Protein AF-A0A9P8DJX4-F1 (afdb_monomer_lite)

Secondary structure (DSSP, 8-state):
-HHHHHHHHHHHHSS-HHHHHIIIIITTTT-TT-BSSGGG-SSS--PPPEEE-TTS-EEEPPP-TTSSTTSTTHHHH--B--GGG-THHHHHHHHHTT---S-TTHHHHTS--EES-SSSSS-EEE-SS-EEEEESBS-TTTTSTT---TTS-BTTTSPPEEEEE-EEEETTTEEEE-

Radius of gyration: 17.82 Å; chains: 1; bounding box: 50×33×47 Å

Structure (mmCIF, N/CA/C/O backbone):
data_AF-A0A9P8DJX4-F1
#
_entry.id   AF-A0A9P8DJX4-F1
#
loop_
_atom_site.group_PDB
_atom_site.id
_atom_site.type_symbol
_atom_site.label_atom_id
_atom_site.label_alt_id
_atom_site.label_comp_id
_atom_site.label_asym_id
_atom_site.label_entity_id
_atom_site.label_seq_id
_atom_site.pdbx_PDB_ins_code
_atom_site.Cartn_x
_atom_site.Cartn_y
_atom_site.Cartn_z
_atom_site.occupancy
_atom_site.B_iso_or_equiv
_atom_site.auth_seq_id
_atom_site.auth_comp_id
_atom_site.auth_asym_id
_atom_site.auth_atom_id
_atom_site.pdbx_PDB_model_num
ATOM 1 N N . MET A 1 1 ? -5.341 13.191 -4.139 1.00 65.50 1 MET A N 1
ATOM 2 C CA . MET A 1 1 ? -6.454 12.245 -4.398 1.00 65.50 1 MET A CA 1
ATOM 3 C C . MET A 1 1 ? -6.783 11.385 -3.179 1.00 65.50 1 MET A C 1
ATOM 5 O O . MET A 1 1 ? -7.942 11.375 -2.796 1.00 65.50 1 MET A O 1
ATOM 9 N N . HIS A 1 2 ? -5.810 10.739 -2.526 1.00 81.94 2 HIS A N 1
ATOM 10 C CA . HIS A 1 2 ? -6.046 9.870 -1.356 1.00 81.94 2 HIS A CA 1
ATOM 11 C C . HIS A 1 2 ? -6.783 10.554 -0.188 1.00 81.94 2 HIS A C 1
ATOM 13 O O . HIS A 1 2 ? -7.772 10.011 0.293 1.00 81.94 2 HIS A O 1
ATOM 19 N N . ALA A 1 3 ? -6.416 11.799 0.148 1.00 85.88 3 ALA A N 1
ATOM 20 C CA . ALA A 1 3 ? -7.121 12.614 1.148 1.00 85.88 3 ALA A CA 1
ATOM 21 C C . ALA A 1 3 ? -8.639 12.710 0.904 1.00 85.88 3 ALA A C 1
ATOM 23 O O . ALA A 1 3 ? -9.434 12.572 1.828 1.00 85.88 3 ALA A O 1
ATOM 24 N N . VAL A 1 4 ? -9.049 12.873 -0.359 1.00 90.25 4 VAL A N 1
ATOM 25 C CA . VAL A 1 4 ? -10.469 12.951 -0.735 1.00 90.25 4 VAL A CA 1
ATOM 26 C C . VAL A 1 4 ? -11.161 11.603 -0.535 1.00 90.25 4 VAL A C 1
ATOM 28 O O . VAL A 1 4 ? -12.291 11.572 -0.059 1.00 90.25 4 VAL A O 1
ATOM 31 N N . ALA A 1 5 ? -10.493 10.491 -0.856 1.00 90.81 5 ALA A N 1
ATOM 32 C CA . ALA A 1 5 ? -11.037 9.156 -0.611 1.00 90.81 5 ALA A CA 1
ATOM 33 C C . ALA A 1 5 ? -11.264 8.910 0.890 1.00 90.81 5 ALA A C 1
ATOM 35 O O . ALA A 1 5 ? -12.327 8.415 1.262 1.00 90.81 5 ALA A O 1
ATOM 36 N N . GLY A 1 6 ? -10.324 9.338 1.742 1.00 91.88 6 GLY A N 1
ATOM 37 C CA . GLY A 1 6 ? -10.496 9.341 3.197 1.00 91.88 6 GLY A CA 1
ATOM 38 C C . GLY A 1 6 ? -11.746 10.114 3.624 1.00 91.88 6 GLY A C 1
ATOM 39 O O . GLY A 1 6 ? -12.622 9.552 4.275 1.00 91.88 6 GLY A O 1
ATOM 40 N N . SER A 1 7 ? -11.906 11.358 3.163 1.00 93.00 7 SER A N 1
ATOM 41 C CA . SER A 1 7 ? -13.087 12.173 3.490 1.00 93.00 7 SER A CA 1
ATOM 42 C C . SER A 1 7 ? -14.411 11.572 2.996 1.00 93.00 7 SER A C 1
ATOM 44 O O . SER A 1 7 ? -15.442 11.714 3.653 1.00 93.00 7 SER A O 1
ATOM 46 N N . VAL A 1 8 ? -14.416 10.897 1.840 1.00 95.31 8 VAL A N 1
ATOM 47 C CA . VAL A 1 8 ? -15.609 10.195 1.334 1.00 95.31 8 VAL A CA 1
ATOM 48 C C . VAL A 1 8 ? -15.971 9.016 2.238 1.00 95.31 8 VAL A C 1
ATOM 50 O O . VAL A 1 8 ? -17.146 8.859 2.571 1.00 95.31 8 VAL A O 1
ATOM 53 N N . ILE A 1 9 ? -14.982 8.226 2.674 1.00 95.31 9 ILE A N 1
ATOM 54 C CA . ILE A 1 9 ? -15.191 7.126 3.628 1.00 95.31 9 ILE A CA 1
ATOM 55 C C . ILE A 1 9 ? -15.801 7.663 4.919 1.00 95.31 9 ILE A C 1
ATOM 57 O O . ILE A 1 9 ? -16.787 7.107 5.397 1.00 95.31 9 ILE A O 1
ATOM 61 N N . GLU A 1 10 ? -15.271 8.758 5.457 1.00 95.69 10 GLU A N 1
ATOM 62 C CA . GLU A 1 10 ? -15.777 9.353 6.697 1.00 95.69 10 GLU A CA 1
ATOM 63 C C . GLU A 1 10 ? -17.221 9.813 6.560 1.00 95.69 10 GLU A C 1
ATOM 65 O O . GLU A 1 10 ? -18.077 9.467 7.373 1.00 95.69 10 GLU A O 1
ATOM 70 N N . LYS A 1 11 ? -17.521 10.530 5.474 1.00 97.12 11 LYS A N 1
ATOM 71 C CA . LYS A 1 11 ? -18.869 11.030 5.210 1.00 97.12 11 LYS A CA 1
ATOM 72 C C . LYS A 1 11 ? -19.886 9.903 5.032 1.00 97.12 11 LYS A C 1
ATOM 74 O O . LYS A 1 11 ? -21.037 10.063 5.428 1.00 97.12 11 LYS A O 1
ATOM 79 N N . GLN A 1 12 ? -19.490 8.796 4.406 1.00 97.56 12 GLN A N 1
ATOM 80 C CA . GLN A 1 12 ? -20.407 7.701 4.097 1.00 97.56 12 GLN A CA 1
ATOM 81 C C . GLN A 1 12 ? -20.544 6.683 5.233 1.00 97.56 12 GLN A C 1
ATOM 83 O O . GLN A 1 12 ? -21.618 6.110 5.402 1.00 97.56 12 GLN A O 1
ATOM 88 N N . SER A 1 13 ? -19.479 6.450 5.997 1.00 96.75 13 SER A N 1
ATOM 89 C CA . SER A 1 13 ? -19.486 5.510 7.121 1.00 96.75 13 SER A CA 1
ATOM 90 C C . SER A 1 13 ? -19.939 6.149 8.435 1.00 96.75 13 SER A C 1
ATOM 92 O O . SER A 1 13 ? -20.436 5.441 9.305 1.00 96.75 13 SER A O 1
ATOM 94 N N . GLY A 1 14 ? -19.789 7.470 8.581 1.00 97.44 14 GLY A N 1
ATOM 95 C CA . GLY A 1 14 ? -20.053 8.186 9.830 1.00 97.44 14 GLY A CA 1
ATOM 96 C C . GLY A 1 14 ? -18.945 8.039 10.878 1.00 97.44 14 GLY A C 1
ATOM 97 O O . GLY A 1 14 ? -19.130 8.489 12.006 1.00 97.44 14 GLY A O 1
ATOM 98 N N . GLN A 1 15 ? -17.806 7.434 10.527 1.00 97.19 15 GLN A N 1
ATOM 99 C CA . GLN A 1 15 ? -16.665 7.240 11.424 1.00 97.19 15 GLN A CA 1
ATOM 100 C C . GLN A 1 15 ? -15.340 7.623 10.751 1.00 97.19 15 GLN A C 1
ATOM 102 O O . GLN A 1 15 ? -15.281 7.656 9.521 1.00 97.19 15 GLN A O 1
ATOM 107 N N . PRO A 1 16 ? -14.270 7.903 11.519 1.00 96.06 16 PRO A N 1
ATOM 108 C CA . PRO A 1 16 ? -12.974 8.265 10.953 1.00 96.06 16 PRO A CA 1
ATOM 109 C C . PRO A 1 16 ? -12.433 7.197 9.995 1.00 96.06 16 PRO A C 1
ATOM 111 O O . PRO A 1 16 ? -12.597 5.996 10.235 1.00 96.06 16 PRO A O 1
ATOM 114 N N . TRP A 1 17 ? -11.743 7.619 8.930 1.00 95.44 17 TRP A N 1
ATOM 115 C CA . TRP A 1 17 ? -11.279 6.698 7.881 1.00 95.44 17 TRP A CA 1
ATOM 116 C C . TRP A 1 17 ? -10.371 5.591 8.437 1.00 95.44 17 TRP A C 1
ATOM 118 O O . TRP A 1 17 ? -10.414 4.459 7.957 1.00 95.44 17 TRP A O 1
ATOM 128 N N . TYR A 1 18 ? -9.569 5.905 9.459 1.00 95.31 18 TYR A N 1
ATOM 129 C CA . TYR A 1 18 ? -8.629 4.973 10.076 1.00 95.31 18 TYR A CA 1
ATOM 130 C C . TYR A 1 18 ? -9.328 3.911 10.935 1.00 95.31 18 TYR A C 1
ATOM 132 O O . TYR A 1 18 ? -8.909 2.755 10.923 1.00 95.31 18 TYR A O 1
ATOM 140 N N . GLU A 1 19 ? -10.428 4.254 11.616 1.00 96.69 19 GLU A N 1
ATOM 141 C CA . GLU A 1 19 ? -11.251 3.265 12.328 1.00 96.69 19 GLU A CA 1
ATOM 142 C C . GLU A 1 19 ? -11.983 2.368 11.327 1.00 96.69 19 GLU A C 1
ATOM 144 O O . GLU A 1 19 ? -11.976 1.145 11.457 1.00 96.69 19 GLU A O 1
ATOM 149 N N . PHE A 1 20 ? -12.514 2.949 10.245 1.00 96.56 20 PHE A N 1
ATOM 150 C CA . PHE A 1 20 ? -13.092 2.166 9.154 1.00 96.56 20 PHE A CA 1
ATOM 151 C C . PHE A 1 20 ? -12.076 1.203 8.527 1.00 96.56 20 PHE A C 1
ATOM 153 O O . PHE A 1 20 ? -12.390 0.031 8.321 1.00 96.56 20 PHE A O 1
ATOM 160 N N . LEU A 1 21 ? -10.851 1.658 8.248 1.00 95.44 21 LEU A N 1
ATOM 161 C CA . LEU A 1 21 ? -9.784 0.798 7.739 1.00 95.44 21 LEU A CA 1
ATOM 162 C C . LEU A 1 21 ? -9.483 -0.344 8.718 1.00 95.44 21 LEU A C 1
ATOM 164 O O . LEU A 1 21 ? -9.406 -1.505 8.304 1.00 95.44 21 LEU A O 1
ATOM 168 N N . LYS A 1 22 ? -9.355 -0.029 10.010 1.00 96.12 22 LYS A N 1
ATOM 169 C CA . LYS A 1 22 ? -9.085 -1.015 11.054 1.00 96.12 22 LYS A CA 1
ATOM 170 C C . LYS A 1 22 ? -10.165 -2.094 11.108 1.00 96.12 22 LYS A C 1
ATOM 172 O O . LYS A 1 22 ? -9.860 -3.272 10.946 1.00 96.12 22 LYS A O 1
ATOM 177 N N . GLU A 1 23 ? -11.422 -1.701 11.266 1.00 97.06 23 GLU A N 1
ATOM 178 C CA . GLU A 1 23 ? -12.549 -2.622 11.442 1.00 97.06 23 GLU A CA 1
ATOM 179 C C . GLU A 1 23 ? -12.857 -3.454 10.196 1.00 97.06 23 GLU A C 1
ATOM 181 O O . GLU A 1 23 ? -13.280 -4.608 10.289 1.00 97.06 23 GLU A O 1
ATOM 186 N N . ARG A 1 24 ? -12.707 -2.859 9.008 1.00 96.00 24 ARG A N 1
ATOM 187 C CA . ARG A 1 24 ? -13.154 -3.477 7.754 1.00 96.00 24 ARG A CA 1
ATOM 188 C C . ARG A 1 24 ? -12.060 -4.261 7.049 1.00 96.00 24 ARG A C 1
ATOM 190 O O . ARG A 1 24 ? -12.400 -5.137 6.255 1.00 96.00 24 ARG A O 1
ATOM 197 N N . ILE A 1 25 ? -10.790 -3.949 7.313 1.00 95.88 25 ILE A N 1
ATOM 198 C CA . ILE A 1 25 ? -9.646 -4.517 6.593 1.00 95.88 25 ILE A CA 1
ATOM 199 C C . ILE A 1 25 ? -8.609 -5.106 7.548 1.00 95.88 25 ILE A C 1
ATOM 201 O O . ILE A 1 25 ? -8.321 -6.295 7.438 1.00 95.88 25 ILE A O 1
ATOM 205 N N . LEU A 1 26 ? -8.064 -4.319 8.483 1.00 96.81 26 LEU A N 1
ATOM 206 C CA . LEU A 1 26 ? -6.921 -4.762 9.296 1.00 96.81 26 LEU A CA 1
ATOM 207 C C . LEU A 1 26 ? -7.299 -5.892 10.261 1.00 96.81 26 LEU A C 1
ATOM 209 O O . LEU A 1 26 ? -6.644 -6.933 10.266 1.00 96.81 26 LEU A O 1
ATOM 213 N N . GLU A 1 27 ? -8.378 -5.731 11.029 1.00 97.38 27 GLU A N 1
ATOM 214 C CA . GLU A 1 27 ? -8.842 -6.743 11.988 1.00 97.38 27 GLU A CA 1
ATOM 215 C C . GLU A 1 27 ? -9.301 -8.038 11.293 1.00 97.38 27 GLU A C 1
ATOM 217 O O . GLU A 1 27 ? -8.829 -9.108 11.680 1.00 97.38 27 GLU A O 1
ATOM 222 N N . PRO A 1 28 ? -10.116 -8.007 10.214 1.00 97.19 28 PRO A N 1
ATOM 223 C CA . PRO A 1 28 ? -10.485 -9.227 9.492 1.00 97.19 28 PRO A CA 1
ATOM 224 C C . PRO A 1 28 ? -9.304 -9.978 8.861 1.00 97.19 28 PRO A C 1
ATOM 226 O O . PRO A 1 28 ? -9.400 -11.184 8.643 1.00 97.19 28 PRO A O 1
ATOM 229 N N . LEU A 1 29 ? -8.202 -9.285 8.554 1.00 97.19 29 LEU A N 1
ATOM 230 C CA . LEU A 1 29 ? -6.961 -9.896 8.066 1.00 97.19 29 LEU A CA 1
ATOM 231 C C . LEU A 1 29 ? -6.012 -10.320 9.200 1.00 97.19 29 LEU A C 1
ATOM 233 O O . LEU A 1 29 ? -4.993 -10.961 8.938 1.00 97.19 29 LEU A O 1
ATOM 237 N N . GLY A 1 30 ? -6.323 -9.984 10.453 1.00 96.94 30 GLY A N 1
ATOM 238 C CA . GLY A 1 30 ? -5.461 -10.233 11.605 1.00 96.94 30 GLY A CA 1
ATOM 239 C C . GLY A 1 30 ? -4.149 -9.447 11.549 1.00 96.94 30 GLY A C 1
ATOM 240 O O . GLY A 1 30 ? -3.089 -10.005 11.846 1.00 96.94 30 GLY A O 1
ATOM 241 N N . MET A 1 31 ? -4.204 -8.192 11.100 1.00 97.12 31 MET A N 1
ATOM 242 C CA . MET A 1 31 ? -3.077 -7.254 11.004 1.00 97.12 31 MET A CA 1
ATOM 243 C C . MET A 1 31 ? -2.981 -6.381 12.268 1.00 97.12 31 MET A C 1
ATOM 245 O O . MET A 1 31 ? -3.040 -5.154 12.206 1.00 97.12 31 MET A O 1
ATOM 249 N N . HIS A 1 32 ? -2.909 -7.010 13.443 1.00 95.19 32 HIS A N 1
ATOM 250 C CA . HIS A 1 32 ? -3.089 -6.331 14.736 1.00 95.19 32 HIS A CA 1
ATOM 251 C C . HIS A 1 32 ? -1.938 -5.393 15.142 1.00 95.19 32 HIS A C 1
ATOM 253 O O . HIS A 1 32 ? -2.096 -4.605 16.072 1.00 95.19 32 HIS A O 1
ATOM 259 N N . ARG A 1 33 ? -0.778 -5.470 14.480 1.00 95.38 33 ARG A N 1
ATOM 260 C CA . ARG A 1 33 ? 0.350 -4.540 14.669 1.00 95.38 33 ARG A CA 1
ATOM 261 C C . ARG A 1 33 ? 0.396 -3.469 13.576 1.00 95.38 33 ARG A C 1
ATOM 263 O O . ARG A 1 33 ? 1.326 -2.666 13.569 1.00 95.38 33 ARG A O 1
ATOM 270 N N . THR A 1 34 ? -0.577 -3.452 12.665 1.00 95.94 34 THR A N 1
ATOM 271 C CA . THR A 1 34 ? -0.705 -2.422 11.635 1.00 95.94 34 THR A CA 1
ATOM 272 C C . THR A 1 34 ? -1.545 -1.269 12.154 1.00 95.94 34 THR A C 1
ATOM 274 O O . THR A 1 34 ? -2.686 -1.457 12.575 1.00 95.94 34 THR A O 1
ATOM 277 N N . VAL A 1 35 ? -0.985 -0.065 12.124 1.00 94.62 35 VAL A N 1
ATOM 278 C CA . VAL A 1 35 ? -1.612 1.144 12.667 1.00 94.62 35 VAL A CA 1
ATOM 279 C C . VAL A 1 35 ? -1.449 2.308 11.704 1.00 94.62 35 VAL A C 1
ATOM 281 O O . VAL A 1 35 ? -0.583 2.302 10.840 1.00 94.62 35 VAL A O 1
ATOM 284 N N . THR A 1 36 ? -2.277 3.330 11.855 1.00 93.38 36 THR A N 1
ATOM 285 C CA . THR A 1 36 ? -2.289 4.517 10.985 1.00 93.38 36 THR A CA 1
ATOM 286 C C . THR A 1 36 ? -1.571 5.726 11.609 1.00 93.38 36 THR A C 1
ATOM 288 O O . THR A 1 36 ? -1.576 6.829 11.057 1.00 93.38 36 THR A O 1
ATOM 291 N N . ASN A 1 37 ? -0.946 5.526 12.774 1.00 91.44 37 ASN A N 1
ATOM 292 C CA . ASN A 1 37 ? -0.164 6.524 13.492 1.00 91.44 37 ASN A CA 1
ATOM 293 C C . ASN A 1 37 ? 0.941 5.830 14.292 1.00 91.44 37 ASN A C 1
ATOM 295 O O . ASN A 1 37 ? 0.668 4.907 15.060 1.00 91.44 37 ASN A O 1
ATOM 299 N N . ARG A 1 38 ? 2.175 6.320 14.161 1.00 88.81 38 ARG A N 1
ATOM 300 C CA . ARG A 1 38 ? 3.359 5.813 14.866 1.00 88.81 38 ARG A CA 1
ATOM 301 C C . ARG A 1 38 ? 3.169 5.738 16.383 1.00 88.81 38 ARG A C 1
ATOM 303 O O . ARG A 1 38 ? 3.582 4.772 17.010 1.00 88.81 38 ARG A O 1
ATOM 310 N N . THR A 1 39 ? 2.495 6.723 16.976 1.00 88.88 39 THR A N 1
ATOM 311 C CA . THR A 1 39 ? 2.233 6.766 18.428 1.00 88.88 39 THR A CA 1
ATOM 312 C C . THR A 1 39 ? 1.278 5.672 18.915 1.00 88.88 39 THR A C 1
ATOM 314 O O . THR A 1 39 ? 1.194 5.432 20.116 1.00 88.88 39 THR A O 1
ATOM 317 N N . LYS A 1 40 ? 0.571 4.998 17.998 1.00 91.50 40 LYS A N 1
ATOM 318 C CA . LYS A 1 40 ? -0.326 3.875 18.294 1.00 91.50 40 LYS A CA 1
ATOM 319 C C . LYS A 1 40 ? 0.353 2.511 18.149 1.00 91.50 40 LYS A C 1
ATOM 321 O O . LYS A 1 40 ? -0.321 1.497 18.326 1.00 91.50 40 LYS A O 1
ATOM 326 N N . LEU A 1 41 ? 1.646 2.462 17.814 1.00 91.50 41 LEU A N 1
ATOM 327 C CA . LEU A 1 41 ? 2.381 1.200 17.762 1.00 91.50 41 LEU A CA 1
ATOM 328 C C . LEU A 1 41 ? 2.319 0.500 19.133 1.00 91.50 41 LEU A C 1
ATOM 330 O O . LEU A 1 41 ? 2.471 1.156 20.165 1.00 91.50 41 LEU A O 1
ATOM 334 N N . PRO A 1 42 ? 2.079 -0.822 19.164 1.00 91.06 42 PRO A N 1
ATOM 335 C CA . PRO A 1 42 ? 1.835 -1.543 20.413 1.00 91.06 42 PRO A CA 1
ATOM 336 C C . PRO A 1 42 ? 3.104 -1.749 21.253 1.00 91.06 42 PRO A C 1
ATOM 338 O O . PRO A 1 42 ? 3.021 -2.102 22.427 1.00 91.06 42 PRO A O 1
ATOM 341 N N . ASP A 1 43 ? 4.276 -1.570 20.649 1.00 90.88 43 ASP A N 1
ATOM 342 C CA . ASP A 1 43 ? 5.581 -1.829 21.238 1.00 90.88 43 ASP A CA 1
ATOM 343 C C . ASP A 1 43 ? 6.635 -0.868 20.653 1.00 90.88 43 ASP A C 1
ATOM 345 O O . ASP A 1 43 ? 6.362 -0.082 19.746 1.00 90.88 43 ASP A O 1
ATOM 349 N N . GLY A 1 44 ? 7.856 -0.914 21.190 1.00 87.94 44 GLY A N 1
ATOM 350 C CA . GLY A 1 44 ? 8.974 -0.086 20.726 1.00 87.94 44 GLY A CA 1
ATOM 351 C C . GLY A 1 44 ? 9.639 -0.571 19.433 1.00 87.94 44 GLY A C 1
ATOM 352 O O . GLY A 1 44 ? 10.706 -0.067 19.091 1.00 87.94 44 GLY A O 1
ATOM 353 N N . ASN A 1 45 ? 9.075 -1.559 18.728 1.00 89.31 45 ASN A N 1
ATOM 354 C CA . ASN A 1 45 ? 9.644 -2.091 17.489 1.00 89.31 45 ASN A CA 1
ATOM 355 C C . ASN A 1 45 ? 9.230 -1.219 16.294 1.00 89.31 45 ASN A C 1
ATOM 357 O O . ASN A 1 45 ? 8.472 -1.640 15.417 1.00 89.31 45 ASN A O 1
ATOM 361 N N . ALA A 1 46 ? 9.721 0.017 16.301 1.00 89.69 46 ALA A N 1
ATOM 362 C CA . ALA A 1 46 ? 9.603 0.965 15.209 1.00 89.69 46 ALA A CA 1
ATOM 363 C C . ALA A 1 46 ? 10.968 1.106 14.531 1.00 89.69 46 ALA A C 1
ATOM 365 O O . ALA A 1 46 ? 11.975 1.336 15.203 1.00 89.69 46 ALA A O 1
ATOM 366 N N . ALA A 1 47 ? 11.003 0.972 13.206 1.00 88.69 47 ALA A N 1
ATOM 367 C CA . ALA A 1 47 ? 12.197 1.312 12.448 1.00 88.69 47 ALA A CA 1
ATOM 368 C C . ALA A 1 47 ? 12.449 2.824 12.535 1.00 88.69 47 ALA A C 1
ATOM 370 O O . ALA A 1 47 ? 11.514 3.619 12.646 1.00 88.69 47 ALA A O 1
ATOM 371 N N . GLU A 1 48 ? 13.720 3.204 12.502 1.00 86.75 48 GLU A N 1
ATOM 372 C CA . GLU A 1 48 ? 14.138 4.600 12.528 1.00 86.75 48 GLU A CA 1
ATOM 373 C C . GLU A 1 48 ? 14.484 5.056 11.108 1.00 86.75 48 GLU A C 1
ATOM 375 O O . GLU A 1 48 ? 15.144 4.304 10.386 1.0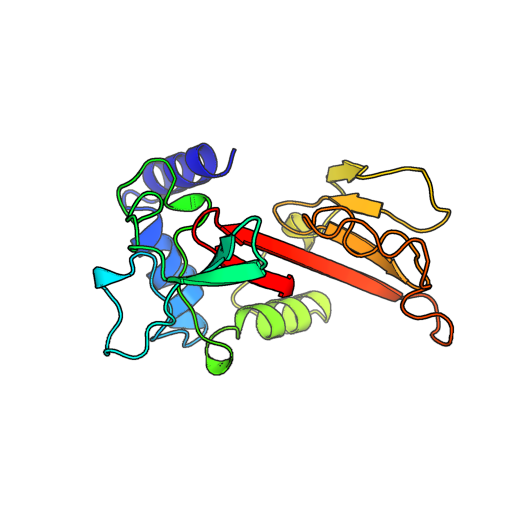0 86.75 48 GLU A O 1
ATOM 380 N N . PRO A 1 49 ? 14.062 6.264 10.710 1.00 87.06 49 PRO A N 1
ATOM 381 C CA . PRO A 1 49 ? 14.348 6.781 9.385 1.00 87.06 49 PRO A CA 1
ATOM 382 C C . PRO A 1 49 ? 15.805 7.235 9.236 1.00 87.06 49 PRO A C 1
ATOM 384 O O . PRO A 1 49 ? 16.370 7.861 10.143 1.00 87.06 49 PRO A O 1
ATOM 387 N N . TYR A 1 50 ? 16.391 7.000 8.061 1.00 88.12 50 TYR A N 1
ATOM 388 C CA . TYR A 1 50 ? 17.736 7.463 7.712 1.00 88.12 50 TYR A CA 1
ATOM 389 C C . TYR A 1 50 ? 17.761 8.099 6.326 1.00 88.12 50 TYR A C 1
ATOM 391 O O . TYR A 1 50 ? 17.092 7.641 5.407 1.00 88.12 50 TYR A O 1
ATOM 399 N N . VAL A 1 51 ? 18.599 9.121 6.173 1.00 88.50 51 VAL A N 1
ATOM 400 C CA . VAL A 1 51 ? 18.943 9.716 4.879 1.00 88.50 51 VAL A CA 1
ATOM 401 C C . VAL A 1 51 ? 20.448 9.696 4.665 1.00 88.50 51 VAL A C 1
ATOM 403 O O . VAL A 1 51 ? 21.225 9.676 5.622 1.00 88.50 51 VAL A O 1
ATOM 406 N N . VAL A 1 52 ? 20.849 9.713 3.400 1.00 89.31 52 VAL A N 1
ATOM 407 C CA . VAL A 1 52 ? 22.245 9.845 2.983 1.00 89.31 52 VAL A CA 1
ATOM 408 C C . VAL A 1 52 ? 22.494 11.309 2.630 1.00 89.31 52 VAL A C 1
ATOM 410 O O . VAL A 1 52 ? 21.736 11.884 1.850 1.00 89.31 52 VAL A O 1
ATOM 413 N N . LEU A 1 53 ? 23.514 11.926 3.229 1.00 89.44 53 LEU A N 1
ATOM 414 C CA . LEU A 1 53 ? 23.933 13.287 2.878 1.00 89.44 53 LEU A CA 1
ATOM 415 C C . LEU A 1 53 ? 24.875 13.290 1.665 1.00 89.44 53 LEU A C 1
ATOM 417 O O . LEU A 1 53 ? 25.347 12.243 1.225 1.00 89.44 53 LEU A O 1
ATOM 421 N N . ASP A 1 54 ? 25.201 14.481 1.160 1.00 93.00 54 ASP A N 1
ATOM 422 C CA . ASP A 1 54 ? 26.096 14.669 0.006 1.00 93.00 54 ASP A CA 1
ATOM 423 C C . ASP A 1 54 ? 27.500 14.068 0.210 1.00 93.00 54 ASP A C 1
ATOM 425 O O . ASP A 1 54 ? 28.181 13.720 -0.754 1.00 93.00 54 ASP A O 1
ATOM 429 N N . ASP A 1 55 ? 27.945 13.931 1.462 1.00 95.00 55 ASP A N 1
ATOM 430 C CA . ASP A 1 55 ? 29.217 13.298 1.832 1.00 95.00 55 ASP A CA 1
ATOM 431 C C . ASP A 1 55 ? 29.111 11.772 2.025 1.00 95.00 55 ASP A C 1
ATOM 433 O O . ASP A 1 55 ? 30.053 11.139 2.504 1.00 95.00 55 ASP A O 1
ATOM 437 N N . TYR A 1 56 ? 27.978 11.178 1.635 1.00 91.69 56 TYR A N 1
ATOM 438 C CA . TYR A 1 56 ? 27.626 9.763 1.783 1.00 91.69 56 TYR A CA 1
ATOM 439 C C . TYR A 1 56 ? 27.484 9.275 3.228 1.00 91.69 56 TYR A C 1
ATOM 441 O O . TYR A 1 56 ? 27.356 8.070 3.469 1.00 91.69 56 TYR A O 1
ATOM 449 N N . SER A 1 57 ? 27.481 10.177 4.207 1.00 94.06 57 SER A N 1
ATOM 450 C CA . SER A 1 57 ? 27.227 9.803 5.592 1.00 94.06 57 SER A CA 1
ATOM 451 C C . SER A 1 57 ? 25.741 9.515 5.832 1.00 94.06 57 SER A C 1
ATOM 453 O O . SER A 1 57 ? 24.848 10.122 5.233 1.00 94.06 57 SER A O 1
ATOM 455 N N . LEU A 1 58 ? 25.472 8.560 6.727 1.00 91.88 58 LEU A N 1
ATOM 456 C CA . LEU A 1 58 ? 24.120 8.206 7.152 1.00 91.88 58 LEU A CA 1
ATOM 457 C C . LEU A 1 58 ? 23.683 9.098 8.308 1.00 91.88 58 LEU A C 1
ATOM 459 O O . LEU A 1 58 ? 24.307 9.115 9.371 1.00 91.88 58 LEU A O 1
ATOM 463 N N . HIS A 1 59 ? 22.557 9.774 8.129 1.00 91.31 59 HIS A N 1
ATOM 464 C CA . HIS A 1 59 ? 21.972 10.645 9.133 1.00 91.31 59 HIS A CA 1
ATOM 465 C C . HIS A 1 59 ? 20.587 10.151 9.526 1.00 91.31 59 HIS A C 1
ATOM 467 O O . HIS A 1 59 ? 19.681 10.066 8.700 1.00 91.31 59 HIS A O 1
ATOM 473 N N . ARG A 1 60 ? 20.417 9.853 10.819 1.00 89.94 60 ARG A N 1
ATOM 474 C CA . ARG A 1 60 ? 19.104 9.534 11.382 1.00 89.94 60 ARG A CA 1
ATOM 475 C C . ARG A 1 60 ? 18.219 10.774 11.329 1.00 89.94 60 ARG A C 1
ATOM 477 O O . ARG A 1 60 ? 18.596 11.821 11.863 1.00 89.94 60 ARG A O 1
ATOM 484 N N . GLN A 1 61 ? 17.032 10.641 10.752 1.00 84.75 61 GLN A N 1
ATOM 485 C CA . GLN A 1 61 ? 16.045 11.710 10.778 1.00 84.75 61 GLN A CA 1
ATOM 486 C C . GLN A 1 61 ? 15.199 11.658 12.045 1.00 84.75 61 GLN A C 1
ATOM 488 O O . GLN A 1 61 ? 14.987 10.611 12.656 1.00 84.75 61 GLN A O 1
ATOM 493 N N . LYS A 1 62 ? 14.718 12.829 12.464 1.00 80.38 62 LYS A N 1
ATOM 494 C CA . LYS A 1 62 ? 13.678 12.888 13.488 1.00 80.38 62 LYS A CA 1
ATOM 495 C C . LYS A 1 62 ? 12.354 12.537 12.813 1.00 80.38 62 LYS A C 1
ATOM 497 O O . LYS A 1 62 ? 12.045 13.186 11.818 1.00 80.38 62 LYS A O 1
ATOM 502 N N . PRO A 1 63 ? 11.579 11.588 13.358 1.00 74.00 63 PRO A N 1
ATOM 503 C CA . PRO A 1 63 ? 10.251 11.299 12.838 1.00 74.00 63 PRO A CA 1
ATOM 504 C C . PRO A 1 63 ? 9.401 12.570 12.834 1.00 74.00 63 PRO A C 1
ATOM 506 O O . PRO A 1 63 ? 9.368 13.281 13.847 1.00 74.00 63 PRO A O 1
ATOM 509 N N . VAL A 1 64 ? 8.718 12.849 11.728 1.00 70.88 64 VAL A N 1
ATOM 510 C CA . VAL A 1 64 ? 7.746 13.937 11.644 1.00 70.88 64 VAL A CA 1
ATOM 511 C C . VAL A 1 64 ? 6.376 13.311 11.418 1.00 70.88 64 VAL A C 1
ATOM 513 O O . VAL A 1 64 ? 6.141 12.561 10.482 1.00 70.88 64 VAL A O 1
ATOM 516 N N . ASP A 1 65 ? 5.415 13.608 12.288 1.00 75.00 65 ASP A N 1
ATOM 517 C CA . ASP A 1 65 ? 4.086 12.993 12.193 1.00 75.00 65 ASP A CA 1
ATOM 518 C C . ASP A 1 65 ? 3.216 13.729 11.139 1.00 75.00 65 ASP A C 1
ATOM 520 O O . ASP A 1 65 ? 2.079 14.125 11.396 1.00 75.00 65 ASP A O 1
ATOM 524 N N . THR A 1 66 ? 3.771 13.967 9.941 1.00 75.69 66 THR A N 1
ATOM 525 C CA . THR A 1 66 ? 3.103 14.664 8.826 1.00 75.69 66 THR A CA 1
ATOM 526 C C . THR A 1 66 ? 1.959 13.835 8.242 1.00 75.69 66 THR A C 1
ATOM 528 O O . THR A 1 66 ? 0.883 14.376 7.962 1.00 75.69 66 THR A O 1
ATOM 531 N N . ALA A 1 67 ? 2.145 12.519 8.116 1.00 82.81 67 ALA A N 1
ATOM 532 C CA . ALA A 1 67 ? 1.095 11.553 7.813 1.00 82.81 67 ALA A CA 1
ATOM 533 C C . ALA A 1 67 ? 0.741 10.754 9.075 1.00 82.81 67 ALA A C 1
ATOM 535 O O . ALA A 1 67 ? 1.451 9.835 9.477 1.00 82.81 67 ALA A O 1
ATOM 536 N N . ALA A 1 68 ? -0.394 11.091 9.681 1.00 87.56 68 ALA A N 1
ATOM 537 C CA . ALA A 1 68 ? -0.977 10.384 10.815 1.00 87.56 68 ALA A CA 1
ATOM 538 C C . ALA A 1 68 ? -2.509 10.412 10.707 1.00 87.56 68 ALA A C 1
ATOM 540 O O . ALA A 1 68 ? -3.059 11.209 9.953 1.00 87.56 68 ALA A O 1
ATOM 541 N N . ASP A 1 69 ? -3.200 9.566 11.473 1.00 88.50 69 ASP A N 1
ATOM 542 C CA . ASP A 1 69 ? -4.668 9.406 11.512 1.00 88.50 69 ASP A CA 1
ATOM 543 C C . ASP A 1 69 ? -5.500 10.649 11.168 1.00 88.50 69 ASP A C 1
ATOM 545 O O . ASP A 1 69 ? -6.368 10.617 10.299 1.00 88.50 69 ASP A O 1
ATOM 549 N N . HIS A 1 70 ? -5.243 11.738 11.888 1.00 85.56 70 HIS A N 1
ATOM 550 C CA . HIS A 1 70 ? -6.036 12.964 11.889 1.00 85.56 70 HIS A CA 1
ATOM 551 C C . HIS A 1 70 ? -5.434 14.061 11.003 1.00 85.56 70 HIS A C 1
ATOM 553 O O . HIS A 1 70 ? -5.921 15.191 11.006 1.00 85.56 70 HIS A O 1
ATOM 559 N N . THR A 1 71 ? -4.362 13.765 10.265 1.00 88.88 71 THR A N 1
ATOM 560 C CA . THR A 1 71 ? -3.737 14.728 9.359 1.00 88.88 71 THR A CA 1
ATOM 561 C C . THR A 1 71 ? -4.310 14.594 7.956 1.00 88.88 71 THR A C 1
ATOM 563 O O . THR A 1 71 ? -4.771 13.533 7.533 1.00 88.88 71 THR A O 1
ATOM 566 N N . LEU A 1 72 ? -4.231 15.682 7.186 1.00 85.00 72 LEU A N 1
ATOM 567 C CA . LEU A 1 72 ? -4.655 15.699 5.783 1.00 85.00 72 LEU A CA 1
ATOM 568 C C . LEU A 1 72 ? -3.940 14.626 4.941 1.00 85.00 72 LEU A C 1
ATOM 570 O O . LEU A 1 72 ? -4.515 14.091 3.994 1.00 85.00 72 LEU A O 1
ATOM 574 N N . MET A 1 73 ? -2.694 14.305 5.300 1.00 86.06 73 MET A N 1
ATOM 575 C CA . MET A 1 73 ? -1.867 13.310 4.618 1.00 86.06 73 MET A CA 1
ATOM 576 C C . MET A 1 73 ? -2.045 11.891 5.174 1.00 86.06 73 MET A C 1
ATOM 578 O O . MET A 1 73 ? -1.481 10.961 4.605 1.00 86.06 73 MET A O 1
ATOM 582 N N . GLY A 1 74 ? -2.844 11.701 6.232 1.00 89.00 74 GLY A N 1
ATOM 583 C CA . GLY A 1 74 ? -3.035 10.413 6.904 1.00 89.00 74 GLY A CA 1
ATOM 584 C C . GLY A 1 74 ? -3.388 9.287 5.933 1.00 89.00 74 GLY A C 1
ATOM 585 O O . GLY A 1 74 ? -2.612 8.363 5.701 1.00 89.00 74 GLY A O 1
ATOM 586 N N . SER A 1 75 ? -4.514 9.447 5.240 1.00 89.12 75 SER A N 1
ATOM 587 C CA . SER A 1 75 ? -4.991 8.485 4.233 1.00 89.12 75 SER A CA 1
ATOM 588 C C . SER A 1 75 ? -4.067 8.300 3.015 1.00 89.12 75 SER A C 1
ATOM 590 O O . SER A 1 75 ? -4.318 7.413 2.202 1.00 89.12 75 SER A O 1
ATOM 592 N N . ALA A 1 76 ? -3.028 9.129 2.855 1.00 86.69 76 ALA A N 1
ATOM 593 C CA . ALA A 1 76 ? -2.074 9.035 1.754 1.00 86.69 76 ALA A CA 1
ATOM 594 C C . ALA A 1 76 ? -0.809 8.234 2.098 1.00 86.69 76 ALA A C 1
ATOM 596 O O . ALA A 1 76 ? -0.153 7.770 1.172 1.00 86.69 76 ALA A O 1
ATOM 597 N N . GLY A 1 77 ? -0.454 8.079 3.378 1.00 86.19 77 GLY A N 1
ATOM 598 C CA . GLY A 1 77 ? 0.832 7.465 3.726 1.00 86.19 77 GLY A CA 1
ATOM 599 C C . GLY A 1 77 ? 1.057 7.129 5.195 1.00 86.19 77 GLY A C 1
ATOM 600 O O . GLY A 1 77 ? 2.192 6.880 5.574 1.00 86.19 77 GLY A O 1
ATOM 601 N N . SER A 1 78 ? 0.028 7.126 6.045 1.00 90.00 78 SER A N 1
ATOM 602 C CA . SER A 1 78 ? 0.238 6.950 7.487 1.00 90.00 78 SER A CA 1
ATOM 603 C C . SER A 1 78 ? 0.192 5.508 7.984 1.00 90.00 78 SER A C 1
ATOM 605 O O . SER A 1 78 ? 0.150 5.294 9.191 1.00 90.00 78 SER A O 1
ATOM 607 N N . VAL A 1 79 ? 0.167 4.505 7.102 1.00 92.56 79 VAL A N 1
ATOM 608 C CA . VAL A 1 79 ? 0.092 3.096 7.516 1.00 92.56 79 VAL A CA 1
ATOM 609 C C . VAL A 1 79 ? 1.479 2.585 7.908 1.00 92.56 79 VAL A C 1
ATOM 611 O O . VAL A 1 79 ? 2.362 2.447 7.070 1.00 92.56 79 VAL A O 1
ATOM 614 N N . TRP A 1 80 ? 1.636 2.237 9.181 1.00 93.12 80 TRP A N 1
ATOM 615 C CA . TRP A 1 80 ? 2.794 1.554 9.749 1.00 93.12 80 TRP A CA 1
ATOM 616 C C . TRP A 1 80 ? 2.465 0.072 9.892 1.00 93.12 80 TRP A C 1
ATOM 618 O O . TRP A 1 80 ? 1.456 -0.278 10.500 1.00 93.12 80 TRP A O 1
ATOM 628 N N . SER A 1 81 ? 3.306 -0.800 9.340 1.00 94.06 81 SER A N 1
ATOM 629 C CA . SER A 1 81 ? 3.093 -2.251 9.325 1.00 94.06 81 SER A CA 1
ATOM 630 C C . SER A 1 81 ? 4.416 -2.993 9.513 1.00 94.06 81 SER A C 1
ATOM 632 O O . SER A 1 81 ? 5.493 -2.403 9.528 1.00 94.06 81 SER A O 1
ATOM 634 N N . ASN A 1 82 ? 4.338 -4.314 9.633 1.00 93.75 82 ASN A N 1
ATOM 635 C CA . ASN A 1 82 ? 5.479 -5.216 9.525 1.00 93.75 82 ASN A CA 1
ATOM 636 C C . ASN A 1 82 ? 5.201 -6.292 8.462 1.00 93.75 82 ASN A C 1
ATOM 638 O O . ASN A 1 82 ? 4.054 -6.482 8.056 1.00 93.75 82 ASN A O 1
ATOM 642 N N . VAL A 1 83 ? 6.240 -7.014 8.039 1.00 93.50 83 VAL A N 1
ATOM 643 C CA . VAL A 1 83 ? 6.146 -8.029 6.972 1.00 93.50 83 VAL A CA 1
ATOM 644 C C . VAL A 1 83 ? 5.135 -9.134 7.306 1.00 93.50 83 VAL A C 1
ATOM 646 O O . VAL A 1 83 ? 4.366 -9.545 6.441 1.00 93.50 83 VAL A O 1
ATOM 649 N N . THR A 1 84 ? 5.079 -9.586 8.562 1.00 94.62 84 THR A N 1
ATOM 650 C CA . THR A 1 84 ? 4.139 -10.630 9.010 1.00 94.62 84 THR A CA 1
ATOM 651 C C . THR A 1 84 ? 2.681 -10.173 8.929 1.00 94.62 84 THR A C 1
ATOM 653 O O . THR A 1 84 ? 1.785 -10.982 8.677 1.00 94.62 84 THR A O 1
ATOM 656 N N . ASP A 1 85 ? 2.440 -8.878 9.118 1.00 95.38 85 ASP A N 1
ATOM 657 C CA . ASP A 1 85 ? 1.116 -8.272 9.044 1.00 95.38 85 ASP A CA 1
ATOM 658 C C . ASP A 1 85 ? 0.700 -7.906 7.618 1.00 95.38 85 ASP A C 1
ATOM 660 O O . ASP A 1 85 ? -0.486 -7.712 7.397 1.00 95.38 85 ASP A O 1
ATOM 664 N N . MET A 1 86 ? 1.586 -7.883 6.616 1.00 92.62 86 MET A N 1
ATOM 665 C CA . MET A 1 86 ? 1.235 -7.561 5.215 1.00 92.62 86 MET A CA 1
ATOM 666 C C . MET A 1 86 ? 0.428 -8.668 4.497 1.00 92.62 86 MET A C 1
ATOM 668 O O . MET A 1 86 ? 0.585 -8.948 3.310 1.00 92.62 86 MET A O 1
ATOM 672 N N . LYS A 1 87 ? -0.514 -9.283 5.213 1.00 95.50 87 LYS A N 1
ATOM 673 C CA . LYS A 1 87 ? -1.442 -10.332 4.776 1.00 95.50 87 LYS A CA 1
ATOM 674 C C . LYS A 1 87 ? -2.420 -9.863 3.701 1.00 95.50 87 LYS A C 1
ATOM 676 O O . LYS A 1 87 ? -3.018 -10.700 3.024 1.00 95.50 87 LYS A O 1
ATOM 681 N N . TRP A 1 88 ? -2.563 -8.550 3.504 1.00 93.69 88 TRP A N 1
ATOM 682 C CA . TRP A 1 88 ? -3.348 -7.985 2.407 1.00 93.69 88 TRP A CA 1
ATOM 683 C C . TRP A 1 88 ? -2.867 -8.496 1.041 1.00 93.69 88 TRP A C 1
ATOM 685 O O . TRP A 1 88 ? -3.703 -8.751 0.179 1.00 93.69 88 TRP A O 1
ATOM 695 N N . ALA A 1 89 ? -1.562 -8.743 0.862 1.00 93.44 89 ALA A N 1
ATOM 696 C CA . ALA A 1 89 ? -1.014 -9.260 -0.393 1.00 93.44 89 ALA A CA 1
ATOM 697 C C . ALA A 1 89 ? -1.555 -10.664 -0.705 1.00 93.44 89 ALA A C 1
ATOM 699 O O . ALA A 1 89 ? -2.035 -10.923 -1.810 1.00 93.44 89 ALA A O 1
ATOM 700 N N . LYS A 1 90 ? -1.583 -11.555 0.298 1.00 94.56 90 LYS A N 1
ATOM 701 C CA . LYS A 1 90 ? -2.219 -12.873 0.162 1.00 94.56 90 LYS A CA 1
ATOM 702 C C . LYS A 1 90 ? -3.714 -12.726 -0.123 1.00 94.56 90 LYS A C 1
ATOM 704 O O . LYS A 1 90 ? -4.210 -13.333 -1.061 1.00 94.56 90 LYS A O 1
ATOM 709 N N . ALA A 1 91 ? -4.421 -11.887 0.631 1.00 95.81 91 ALA A N 1
ATOM 710 C CA . ALA A 1 91 ? -5.856 -11.683 0.437 1.00 95.81 91 ALA A CA 1
ATOM 711 C C . ALA A 1 91 ? -6.201 -11.124 -0.958 1.00 95.81 91 ALA A C 1
ATOM 713 O O . ALA A 1 91 ? -7.274 -11.417 -1.494 1.00 95.81 91 ALA A O 1
ATOM 714 N N . MET A 1 92 ? -5.305 -10.336 -1.559 1.00 94.94 92 MET A N 1
ATOM 715 C CA . MET A 1 92 ? -5.416 -9.905 -2.951 1.00 94.94 92 MET A CA 1
ATOM 716 C C . MET A 1 92 ? -5.246 -11.069 -3.922 1.00 94.94 92 MET A C 1
ATOM 718 O O . MET A 1 92 ? -6.071 -11.215 -4.823 1.00 94.94 92 MET A O 1
ATOM 722 N N . LEU A 1 93 ? -4.217 -11.899 -3.734 1.00 93.19 93 LEU A N 1
ATOM 723 C CA . LEU A 1 93 ? -3.981 -13.082 -4.564 1.00 93.1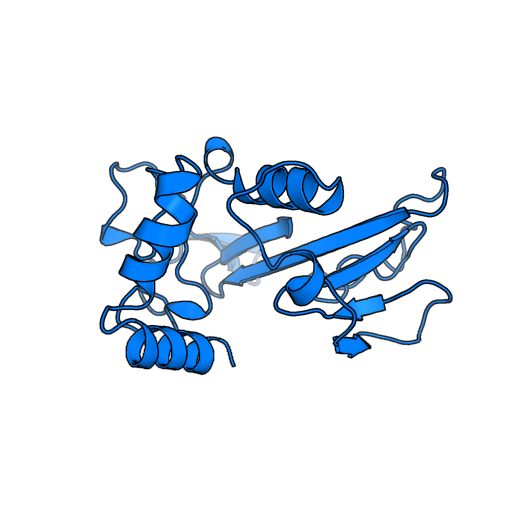9 93 LEU A CA 1
ATOM 724 C C . LEU A 1 93 ? -5.154 -14.060 -4.492 1.00 93.19 93 LEU A C 1
ATOM 726 O O . LEU A 1 93 ? -5.675 -14.436 -5.539 1.00 93.19 93 LEU A O 1
ATOM 730 N N . ASP A 1 94 ? -5.622 -14.388 -3.287 1.00 95.44 94 ASP A N 1
ATOM 731 C CA . ASP A 1 94 ? -6.797 -15.237 -3.064 1.00 95.44 94 ASP A CA 1
ATOM 732 C C . ASP A 1 94 ? -7.985 -14.701 -3.885 1.00 95.44 94 ASP A C 1
ATOM 734 O O . ASP A 1 94 ? -8.603 -15.425 -4.667 1.00 95.44 94 ASP A O 1
ATOM 738 N N . ARG A 1 95 ? -8.251 -13.386 -3.820 1.00 94.81 95 ARG A N 1
ATOM 739 C CA . ARG A 1 95 ? -9.344 -12.776 -4.589 1.00 94.81 95 ARG A CA 1
ATOM 740 C C . ARG A 1 95 ? -9.136 -12.848 -6.104 1.00 94.81 95 ARG A C 1
ATOM 742 O O . ARG A 1 95 ? -10.106 -13.073 -6.829 1.00 94.81 95 ARG A O 1
ATOM 749 N N . ILE A 1 96 ? -7.916 -12.620 -6.590 1.00 91.56 96 ILE A N 1
ATOM 750 C CA . ILE A 1 96 ? -7.568 -12.724 -8.019 1.00 91.56 96 ILE A CA 1
ATOM 751 C C . ILE A 1 96 ? -7.780 -14.156 -8.519 1.00 91.56 96 ILE A C 1
ATOM 753 O O . ILE A 1 96 ? -8.229 -14.351 -9.645 1.00 91.56 96 ILE A O 1
ATOM 757 N N . HIS A 1 97 ? -7.524 -15.147 -7.668 1.00 91.69 97 HIS A N 1
ATOM 758 C CA . HIS A 1 97 ? -7.771 -16.561 -7.939 1.00 91.69 97 HIS A CA 1
ATOM 759 C C . HIS A 1 97 ? -9.226 -16.996 -7.699 1.00 91.69 97 HIS A C 1
ATOM 761 O O . HIS A 1 97 ? -9.527 -18.184 -7.777 1.00 91.69 97 HIS A O 1
ATOM 767 N N . HIS A 1 98 ? -10.143 -16.046 -7.484 1.00 92.88 98 HIS A N 1
ATOM 768 C CA . HIS A 1 98 ? -11.564 -16.284 -7.205 1.00 92.88 98 HIS A CA 1
ATOM 769 C C . HIS A 1 98 ? -11.834 -17.074 -5.915 1.00 92.88 98 HIS A C 1
ATOM 771 O O . HIS A 1 98 ? -12.911 -17.647 -5.745 1.00 92.88 98 HIS A O 1
ATOM 777 N N . GLU A 1 99 ? -10.886 -17.064 -4.983 1.00 94.44 99 GLU A N 1
ATOM 778 C CA . GLU A 1 99 ? -11.055 -17.609 -3.645 1.00 94.44 99 GLU A CA 1
ATOM 779 C C . GLU A 1 99 ? -11.728 -16.583 -2.718 1.00 94.44 99 GLU A C 1
ATOM 781 O O . GLU A 1 99 ? -11.896 -15.396 -3.039 1.00 94.44 99 GLU A O 1
ATOM 786 N N . PHE A 1 100 ? -12.157 -17.049 -1.543 1.00 93.38 100 PHE A N 1
ATOM 787 C CA . PHE A 1 100 ? -12.728 -16.166 -0.535 1.00 93.38 100 PHE A CA 1
ATOM 788 C C . PHE A 1 100 ? -11.683 -15.152 -0.057 1.00 93.38 100 PHE A C 1
ATOM 790 O O . PHE A 1 100 ? -10.573 -15.507 0.321 1.00 93.38 100 PHE A O 1
ATOM 797 N N . SER A 1 101 ? -12.075 -13.881 -0.013 1.00 94.56 101 SER A N 1
ATOM 798 C CA . SER A 1 101 ? -11.257 -12.803 0.529 1.00 94.56 101 SER A CA 1
ATOM 799 C C . SER A 1 101 ? -12.149 -11.710 1.097 1.00 94.56 101 SER A C 1
ATOM 801 O O . SER A 1 101 ? -13.210 -11.392 0.547 1.00 94.56 101 SER A O 1
ATOM 803 N N . VAL A 1 102 ? -11.693 -11.099 2.189 1.00 93.56 102 VAL A N 1
ATOM 804 C CA . VAL A 1 102 ? -12.325 -9.905 2.765 1.00 93.56 102 VAL A CA 1
ATOM 805 C C . VAL A 1 102 ? -12.188 -8.696 1.832 1.00 93.56 102 VAL A C 1
ATOM 807 O O . VAL A 1 102 ? -13.035 -7.802 1.847 1.00 93.56 102 VAL A O 1
ATOM 810 N N . LEU A 1 103 ? -11.174 -8.702 0.959 1.00 94.62 103 LEU A N 1
ATOM 811 C CA . LEU A 1 103 ? -10.942 -7.683 -0.058 1.00 94.62 103 LEU A CA 1
ATOM 812 C C . LEU A 1 103 ? -11.782 -7.997 -1.300 1.00 94.62 103 LEU A C 1
ATOM 814 O O . LEU A 1 103 ? -11.377 -8.744 -2.189 1.00 94.62 103 LEU A O 1
ATOM 818 N N . LYS A 1 104 ? -12.994 -7.445 -1.360 1.00 92.56 104 LYS A N 1
ATOM 819 C CA . LYS A 1 104 ? -13.966 -7.797 -2.409 1.00 92.56 104 LYS A CA 1
ATOM 820 C C . LYS A 1 104 ? -13.699 -7.101 -3.743 1.00 92.56 104 LYS A C 1
ATOM 822 O O . LYS A 1 104 ? -13.817 -7.715 -4.796 1.00 92.56 104 LYS A O 1
ATOM 827 N N . GLU A 1 105 ? -13.291 -5.840 -3.704 1.00 93.94 105 GLU A N 1
ATOM 828 C CA . GLU A 1 105 ? -13.192 -4.994 -4.898 1.00 93.94 105 GLU A CA 1
ATOM 829 C C . GLU A 1 105 ? -11.828 -5.057 -5.597 1.00 93.94 105 GLU A C 1
ATOM 831 O O . GLU A 1 105 ? -11.513 -4.190 -6.406 1.00 93.94 105 GLU A O 1
ATOM 836 N N . ILE A 1 106 ? -11.014 -6.089 -5.341 1.00 94.88 106 ILE A N 1
ATOM 837 C CA . ILE A 1 106 ? -9.704 -6.247 -5.996 1.00 94.88 106 ILE A C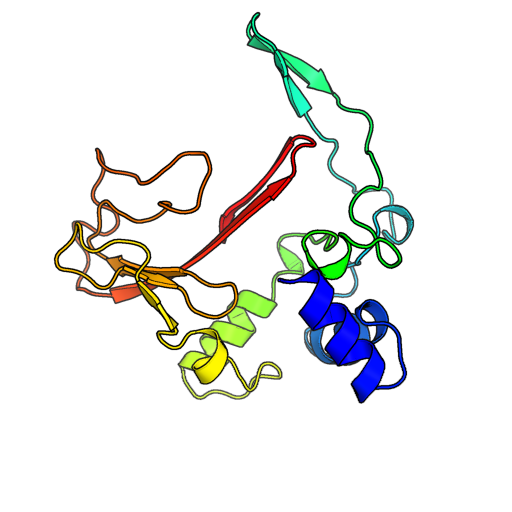A 1
ATOM 838 C C . ILE A 1 106 ? -9.789 -6.233 -7.529 1.00 94.88 106 ILE A C 1
ATOM 840 O O . ILE A 1 106 ? -8.959 -5.553 -8.132 1.00 94.88 106 ILE A O 1
ATOM 844 N N . PRO A 1 107 ? -10.778 -6.865 -8.196 1.00 92.50 107 PRO A N 1
ATOM 845 C CA . PRO A 1 107 ? -10.913 -6.739 -9.649 1.00 92.50 107 PRO A CA 1
ATOM 846 C C . PRO A 1 107 ? -11.126 -5.287 -10.099 1.00 92.50 107 PRO A C 1
ATOM 848 O O . PRO A 1 107 ? -10.528 -4.844 -11.074 1.00 92.50 107 PRO A O 1
ATOM 851 N N . THR A 1 108 ? -11.922 -4.512 -9.358 1.00 94.00 108 THR A N 1
ATOM 852 C CA . THR A 1 108 ? -12.169 -3.092 -9.638 1.00 94.00 108 THR A CA 1
ATOM 853 C C . THR A 1 108 ? -10.912 -2.255 -9.397 1.00 94.00 108 THR A C 1
ATOM 855 O O . THR A 1 108 ? -10.513 -1.486 -10.275 1.00 94.00 108 THR A O 1
ATOM 858 N N . ILE A 1 109 ? -10.269 -2.437 -8.240 1.00 93.06 109 ILE A N 1
ATOM 859 C CA . ILE A 1 109 ? -9.054 -1.734 -7.801 1.00 93.06 109 ILE A CA 1
ATOM 860 C C . ILE A 1 109 ? -7.909 -1.963 -8.781 1.00 93.06 109 ILE A C 1
ATOM 862 O O . ILE A 1 109 ? -7.214 -1.028 -9.163 1.00 93.06 109 ILE A O 1
ATOM 866 N N . THR A 1 110 ? -7.738 -3.204 -9.221 1.00 92.62 110 THR A N 1
ATOM 867 C CA . THR A 1 110 ? -6.642 -3.590 -10.108 1.00 92.62 110 THR A CA 1
ATOM 868 C C . THR A 1 110 ? -7.028 -3.521 -11.578 1.00 92.62 110 THR A C 1
ATOM 870 O O . THR A 1 110 ? -6.209 -3.873 -12.404 1.00 92.62 110 THR A O 1
ATOM 873 N N . SER A 1 111 ? -8.229 -3.093 -11.964 1.00 92.50 111 SER A N 1
ATOM 874 C CA . SER A 1 111 ? -8.557 -2.942 -13.392 1.00 92.50 111 SER A CA 1
ATOM 875 C C . SER A 1 111 ? -7.899 -1.704 -14.003 1.00 92.50 111 SER A C 1
ATOM 877 O O . SER A 1 111 ? -7.554 -0.752 -13.304 1.00 92.50 111 SER A O 1
ATOM 879 N N . HIS A 1 112 ? -7.747 -1.708 -15.325 1.00 91.25 112 HIS A N 1
ATOM 880 C CA . HIS A 1 112 ? -7.140 -0.626 -16.097 1.00 91.25 112 HIS A CA 1
ATOM 881 C C . HIS A 1 112 ? -7.888 0.701 -15.909 1.00 91.25 112 HIS A C 1
ATOM 883 O O . HIS A 1 112 ? -9.077 0.780 -16.226 1.00 91.25 112 HIS A O 1
ATOM 889 N N . LYS A 1 113 ? -7.212 1.744 -15.401 1.00 93.00 113 LYS A N 1
ATOM 890 C CA . LYS A 1 113 ? -7.783 3.102 -15.281 1.00 93.00 113 LYS A CA 1
ATOM 891 C C . LYS A 1 113 ? -7.061 4.113 -16.153 1.00 93.00 113 LYS A C 1
ATOM 893 O O . LYS A 1 113 ? -7.710 4.883 -16.851 1.00 93.00 113 LYS A O 1
ATOM 898 N N . THR A 1 114 ? -5.733 4.115 -16.115 1.00 92.00 114 THR A N 1
ATOM 899 C CA . THR A 1 114 ? -4.913 5.023 -16.923 1.00 92.00 114 THR A CA 1
ATOM 900 C C . THR A 1 114 ? -3.625 4.345 -17.359 1.00 92.00 114 THR A C 1
ATOM 902 O O . THR A 1 114 ? -3.109 3.476 -16.660 1.00 92.00 114 THR A O 1
ATOM 905 N N . ASN A 1 115 ? -3.081 4.754 -18.500 1.00 91.06 115 ASN A N 1
ATOM 906 C CA . ASN A 1 115 ? -1.753 4.321 -18.917 1.00 91.06 115 ASN A CA 1
ATOM 907 C C . ASN A 1 115 ? -0.698 5.025 -18.060 1.00 91.06 115 ASN A C 1
ATOM 909 O O . ASN A 1 115 ? -0.820 6.223 -17.803 1.00 91.06 115 ASN A O 1
ATOM 913 N N . ILE A 1 116 ? 0.326 4.282 -17.637 1.00 89.62 116 ILE A N 1
ATOM 914 C CA . ILE A 1 116 ? 1.520 4.863 -17.009 1.00 89.62 116 ILE A CA 1
ATOM 915 C C . ILE A 1 116 ? 2.520 5.254 -18.096 1.00 89.62 116 ILE A C 1
ATOM 917 O O . ILE A 1 116 ? 3.060 6.354 -18.093 1.00 89.62 116 ILE A O 1
ATOM 921 N N . THR A 1 117 ? 2.731 4.354 -19.057 1.00 84.19 117 THR A N 1
ATOM 922 C CA . THR A 1 117 ? 3.569 4.582 -20.234 1.00 84.19 117 THR A CA 1
ATOM 923 C C . THR A 1 117 ? 3.068 3.742 -21.406 1.00 84.19 117 THR A C 1
ATOM 925 O O . THR A 1 117 ? 2.385 2.735 -21.224 1.00 84.19 117 THR A O 1
ATOM 928 N N . THR A 1 118 ? 3.426 4.154 -22.618 1.00 80.56 118 THR A N 1
ATOM 929 C CA . THR A 1 118 ? 3.229 3.399 -23.864 1.00 80.56 118 THR A CA 1
ATOM 930 C C . THR A 1 118 ? 4.558 2.956 -24.485 1.00 80.56 118 THR A C 1
ATOM 932 O O . THR A 1 118 ? 4.582 2.485 -25.618 1.00 80.56 118 THR A O 1
ATOM 935 N N . SER A 1 119 ? 5.673 3.110 -23.759 1.00 76.75 119 SER A N 1
ATOM 936 C CA . SER A 1 119 ? 7.033 2.812 -24.234 1.00 76.75 119 SER A CA 1
ATOM 937 C C . SER A 1 119 ? 7.340 1.323 -24.400 1.00 76.75 119 SER A C 1
ATOM 939 O O . SER A 1 119 ? 8.376 0.988 -24.972 1.00 76.75 119 SER A O 1
ATOM 941 N N . SER A 1 120 ? 6.469 0.424 -23.934 1.00 74.50 120 SER A N 1
ATOM 942 C CA . SER A 1 120 ? 6.659 -1.020 -24.066 1.00 74.50 120 SER A CA 1
ATOM 943 C C . SER A 1 120 ? 5.454 -1.711 -24.708 1.00 74.50 120 SER A C 1
ATOM 945 O O . SER A 1 120 ? 4.340 -1.193 -24.713 1.00 74.50 120 SER A O 1
ATOM 947 N N . ILE A 1 121 ? 5.710 -2.886 -25.294 1.00 73.50 121 ILE A N 1
ATOM 948 C CA . ILE A 1 121 ? 4.699 -3.717 -25.971 1.00 73.50 121 ILE A CA 1
ATOM 949 C C . ILE A 1 121 ? 3.726 -4.337 -24.951 1.00 73.50 121 ILE A C 1
ATOM 951 O O . ILE A 1 121 ? 2.572 -4.614 -25.274 1.00 73.50 121 ILE A O 1
ATOM 955 N N . GLY A 1 122 ? 4.201 -4.578 -23.726 1.00 81.38 122 GLY A N 1
ATOM 956 C CA . GLY A 1 122 ? 3.394 -5.104 -22.633 1.00 81.38 122 GLY A CA 1
ATOM 957 C C . GLY A 1 122 ? 2.512 -4.029 -22.001 1.00 81.38 122 GLY A C 1
ATOM 958 O O . GLY A 1 122 ? 2.755 -2.832 -22.129 1.00 81.38 122 GLY A O 1
ATOM 959 N N . GLU A 1 123 ? 1.483 -4.464 -21.279 1.00 86.38 123 GLU A N 1
ATOM 960 C CA . GLU A 1 123 ? 0.654 -3.561 -20.481 1.00 86.38 123 GLU A CA 1
ATOM 961 C C . GLU A 1 123 ? 1.517 -2.777 -19.479 1.00 86.38 123 GLU A C 1
ATOM 963 O O . GLU A 1 123 ? 2.330 -3.392 -18.795 1.00 86.38 123 GLU A O 1
ATOM 968 N N . ASN A 1 124 ? 1.303 -1.458 -19.371 1.00 89.06 124 ASN A N 1
ATOM 969 C CA . ASN A 1 124 ? 1.812 -0.608 -18.286 1.00 89.06 124 ASN A CA 1
ATOM 970 C C . ASN A 1 124 ? 0.716 0.367 -17.860 1.00 89.06 124 ASN A C 1
ATOM 972 O O . ASN A 1 124 ? 0.567 1.462 -18.414 1.00 89.06 124 ASN A O 1
ATOM 976 N N . MET A 1 125 ? -0.100 -0.055 -16.903 1.00 91.69 125 MET A N 1
ATOM 977 C CA . MET A 1 125 ? -1.305 0.672 -16.520 1.00 91.69 125 MET A CA 1
ATOM 978 C C . MET A 1 125 ? -1.384 0.867 -15.017 1.00 91.69 125 MET A C 1
ATOM 980 O O . MET A 1 125 ? -0.849 0.090 -14.235 1.00 91.69 125 MET A O 1
ATOM 984 N N . TYR A 1 126 ? -2.082 1.917 -14.615 1.00 91.94 126 TYR A N 1
ATOM 985 C CA . TYR A 1 126 ? -2.381 2.209 -13.230 1.00 91.94 126 TYR A CA 1
ATOM 986 C C . TYR A 1 126 ? -3.855 1.928 -12.962 1.00 91.94 126 TYR A C 1
ATOM 988 O O . TYR A 1 126 ? -4.737 2.316 -13.740 1.00 91.94 126 TYR A O 1
ATOM 996 N N . GLY A 1 127 ? -4.093 1.209 -11.872 1.00 93.19 127 GLY A N 1
ATOM 997 C CA . GLY A 1 127 ? -5.389 0.990 -11.259 1.00 93.19 127 GLY A CA 1
ATOM 998 C C . GLY A 1 127 ? -5.699 2.061 -10.214 1.00 93.19 127 GLY A C 1
ATOM 999 O O . GLY A 1 127 ? -5.302 3.219 -10.326 1.00 93.19 127 GLY A O 1
ATOM 1000 N N . LEU A 1 128 ? -6.407 1.664 -9.162 1.00 92.25 128 LEU A N 1
ATOM 1001 C CA . LEU A 1 128 ? -6.598 2.470 -7.960 1.00 92.25 128 LEU A CA 1
ATOM 1002 C C . LEU A 1 128 ? -5.521 2.083 -6.942 1.00 92.25 128 LEU A C 1
ATOM 1004 O O . LEU A 1 128 ? -5.670 1.110 -6.214 1.00 92.25 128 LEU A O 1
ATOM 1008 N N . GLY A 1 129 ? -4.403 2.804 -6.933 1.00 90.19 129 GLY A N 1
ATOM 1009 C CA . GLY A 1 129 ? -3.283 2.541 -6.024 1.00 90.19 129 GLY A CA 1
ATOM 1010 C C . GLY A 1 129 ? -2.247 1.558 -6.577 1.00 90.19 129 GLY A C 1
ATOM 1011 O O . GLY A 1 129 ? -1.065 1.745 -6.327 1.00 90.19 129 GLY A O 1
ATOM 1012 N N . PHE A 1 130 ? -2.635 0.575 -7.391 1.00 93.19 130 PHE A N 1
ATOM 1013 C CA . PHE A 1 130 ? -1.709 -0.433 -7.929 1.00 93.19 130 PHE A CA 1
ATOM 1014 C C . PHE A 1 130 ? -1.305 -0.159 -9.374 1.00 93.19 130 PHE A C 1
ATOM 1016 O O . PHE A 1 130 ? -2.156 0.092 -10.227 1.00 93.19 130 PHE A O 1
ATOM 1023 N N . ALA A 1 131 ? -0.018 -0.297 -9.665 1.00 92.69 131 ALA A N 1
ATOM 1024 C CA . ALA A 1 131 ? 0.481 -0.405 -11.022 1.00 92.69 131 ALA A CA 1
ATOM 1025 C C . ALA A 1 131 ? 0.412 -1.848 -11.523 1.00 92.69 131 ALA A C 1
ATOM 1027 O O . ALA A 1 131 ? 0.418 -2.814 -10.758 1.00 92.69 131 ALA A O 1
ATOM 1028 N N . ARG A 1 132 ? 0.326 -1.973 -12.841 1.00 92.38 132 ARG A N 1
ATOM 1029 C CA . ARG A 1 132 ? 0.173 -3.218 -13.578 1.00 92.38 132 ARG A CA 1
ATOM 1030 C C . ARG A 1 132 ? 1.205 -3.238 -14.684 1.00 92.38 132 ARG A C 1
ATOM 1032 O O . ARG A 1 132 ? 1.263 -2.294 -15.472 1.00 92.38 132 ARG A O 1
ATOM 1039 N N . ALA A 1 133 ? 1.970 -4.316 -14.757 1.00 91.62 133 ALA A N 1
ATOM 1040 C CA . ALA A 1 133 ? 2.927 -4.544 -15.826 1.00 91.62 133 ALA A CA 1
ATOM 1041 C C . ALA A 1 133 ? 2.857 -5.994 -16.313 1.00 91.62 133 ALA A C 1
ATOM 1043 O O . ALA A 1 133 ? 2.726 -6.911 -15.503 1.00 91.62 133 ALA A O 1
ATOM 1044 N N . ILE A 1 134 ? 2.977 -6.233 -17.619 1.00 92.31 134 ILE A N 1
ATOM 1045 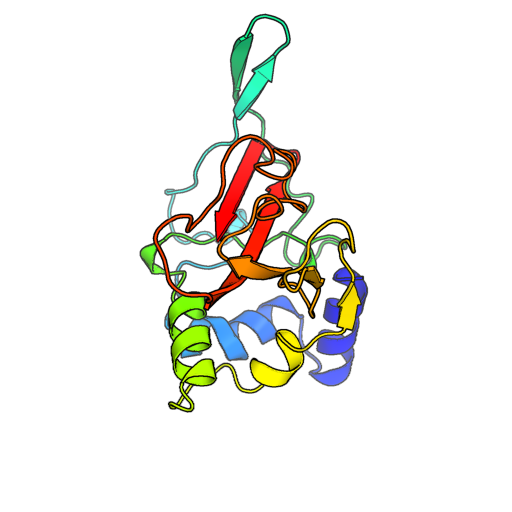C CA . ILE A 1 134 ? 3.232 -7.592 -18.124 1.00 92.31 134 ILE A CA 1
ATOM 1046 C C . ILE A 1 134 ? 4.740 -7.821 -18.147 1.00 92.31 134 ILE A C 1
ATOM 1048 O O . ILE A 1 134 ? 5.438 -7.163 -18.908 1.00 92.31 134 ILE A O 1
ATOM 1052 N N . ILE A 1 135 ? 5.236 -8.770 -17.349 1.00 92.19 135 ILE A N 1
ATOM 1053 C CA . ILE A 1 135 ? 6.612 -9.272 -17.472 1.00 92.19 135 ILE A CA 1
ATOM 1054 C C . ILE A 1 135 ? 6.677 -10.335 -18.584 1.00 92.19 135 ILE A C 1
ATOM 1056 O O . ILE A 1 135 ? 5.696 -11.066 -18.725 1.00 92.19 135 ILE A O 1
ATOM 1060 N N . PRO A 1 136 ? 7.778 -10.478 -19.350 1.00 91.50 136 PRO A N 1
ATOM 1061 C CA . PRO A 1 136 ? 9.037 -9.749 -19.211 1.00 91.50 136 PRO A CA 1
ATOM 1062 C C . PRO A 1 136 ? 8.926 -8.249 -19.521 1.00 91.50 136 PRO A C 1
ATOM 1064 O O . PRO A 1 136 ? 8.311 -7.883 -20.518 1.00 91.50 136 PRO A O 1
ATOM 1067 N N . SER A 1 137 ? 9.515 -7.388 -18.682 1.00 88.38 137 SER A N 1
ATOM 1068 C CA . SER A 1 137 ? 9.421 -5.925 -18.833 1.00 88.38 137 SER A CA 1
ATOM 1069 C C . SER A 1 137 ? 10.665 -5.196 -18.331 1.00 88.38 137 SER A C 1
ATOM 1071 O O . SER A 1 137 ? 11.310 -5.636 -17.381 1.00 88.38 137 SER A O 1
ATOM 1073 N N . THR A 1 138 ? 10.959 -4.062 -18.963 1.00 88.94 138 THR A N 1
ATOM 1074 C CA . THR A 1 138 ? 11.955 -3.056 -18.554 1.00 88.94 138 THR A CA 1
ATOM 1075 C C . THR A 1 138 ? 11.323 -1.859 -17.839 1.00 88.94 138 THR A C 1
ATOM 1077 O O . THR A 1 138 ? 12.028 -0.943 -17.436 1.00 88.94 138 THR A O 1
ATOM 1080 N N . GLU A 1 139 ? 9.994 -1.836 -17.717 1.00 88.75 139 GLU A N 1
ATOM 1081 C CA . GLU A 1 139 ? 9.228 -0.712 -17.158 1.00 88.75 139 GLU A CA 1
ATOM 1082 C C . GLU A 1 139 ? 8.736 -0.984 -15.726 1.00 88.75 139 GLU A C 1
ATOM 1084 O O . GLU A 1 139 ? 8.079 -0.140 -15.114 1.00 88.75 139 GLU A O 1
ATOM 1089 N N . LEU A 1 140 ? 9.041 -2.160 -15.161 1.00 88.25 140 LEU A N 1
ATOM 1090 C CA . LEU A 1 140 ? 8.713 -2.442 -13.764 1.00 88.25 140 LEU A CA 1
ATOM 1091 C C . LEU A 1 140 ? 9.472 -1.459 -12.860 1.00 88.25 140 LEU A C 1
ATOM 1093 O O . LEU A 1 140 ? 10.660 -1.216 -13.072 1.00 88.25 140 LEU A O 1
ATOM 1097 N N . GLY A 1 141 ? 8.773 -0.884 -11.879 1.00 85.50 141 GLY A N 1
ATOM 1098 C CA . GLY A 1 141 ? 9.333 0.152 -11.009 1.00 85.50 141 GLY A CA 1
ATOM 1099 C C . GLY A 1 141 ? 9.204 1.581 -11.545 1.00 85.50 141 GLY A C 1
ATOM 1100 O O . GLY A 1 141 ? 9.654 2.497 -10.879 1.00 85.50 141 GLY A O 1
ATOM 1101 N N . ILE A 1 142 ? 8.527 1.830 -12.676 1.00 87.38 142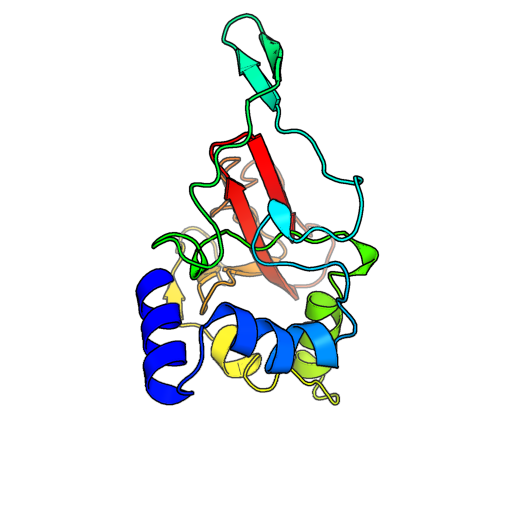 ILE A N 1
ATOM 1102 C CA . ILE A 1 142 ? 8.391 3.193 -13.248 1.00 87.38 142 ILE A CA 1
ATOM 1103 C C . ILE A 1 142 ? 7.776 4.246 -12.301 1.00 87.38 142 ILE A C 1
ATOM 1105 O O . ILE A 1 142 ? 7.943 5.439 -12.528 1.00 87.38 142 ILE A O 1
ATOM 1109 N N . LEU A 1 143 ? 7.049 3.821 -11.260 1.00 85.38 143 LEU A N 1
ATOM 1110 C CA . LEU A 1 143 ? 6.491 4.710 -10.231 1.00 85.38 143 LEU A CA 1
ATOM 1111 C C . LEU A 1 143 ? 7.402 4.882 -9.006 1.00 85.38 143 LEU A C 1
ATOM 1113 O O . LEU A 1 143 ? 7.079 5.675 -8.131 1.00 85.38 143 LEU A O 1
ATOM 1117 N N . SER A 1 144 ? 8.478 4.099 -8.903 1.00 84.19 144 SER A N 1
ATOM 1118 C CA . SER A 1 144 ? 9.488 4.234 -7.849 1.00 84.19 144 SER A CA 1
ATOM 1119 C C . SER A 1 144 ? 10.378 5.444 -8.133 1.00 84.19 144 SER A C 1
ATOM 1121 O O . SER A 1 144 ? 10.599 5.802 -9.293 1.00 84.19 144 SER A O 1
ATOM 1123 N N . LEU A 1 145 ? 10.946 6.032 -7.080 1.00 80.25 145 LEU A N 1
ATOM 1124 C CA . LEU A 1 145 ? 12.007 7.034 -7.206 1.00 80.25 145 LEU A CA 1
ATOM 1125 C C . LEU A 1 145 ? 13.271 6.465 -7.858 1.00 80.25 145 LEU A C 1
ATOM 1127 O O . LEU A 1 145 ? 13.991 7.198 -8.531 1.00 80.25 145 LEU A O 1
ATOM 1131 N N . ASN A 1 146 ? 13.486 5.152 -7.738 1.00 80.12 146 ASN A N 1
ATOM 1132 C CA . ASN A 1 146 ? 14.565 4.438 -8.420 1.00 80.12 146 ASN A CA 1
ATOM 1133 C C . ASN A 1 146 ? 14.342 4.359 -9.944 1.00 80.12 146 ASN A C 1
ATOM 1135 O O . ASN A 1 146 ? 15.263 4.049 -10.700 1.00 80.12 146 ASN A O 1
ATOM 1139 N N . GLY A 1 147 ? 13.128 4.671 -10.410 1.00 82.81 147 GLY A N 1
ATOM 1140 C CA . GLY A 1 147 ? 12.743 4.611 -11.811 1.00 82.81 147 GLY A CA 1
ATOM 1141 C C . GLY A 1 147 ? 12.598 3.181 -12.351 1.00 82.81 147 GLY A C 1
ATOM 1142 O O . GLY A 1 147 ? 12.761 2.192 -11.633 1.00 82.81 147 GLY A O 1
ATOM 1143 N N . PRO A 1 148 ? 12.243 3.045 -13.641 1.00 82.69 148 PRO A N 1
ATOM 1144 C CA . PRO A 1 148 ? 12.110 1.741 -14.276 1.00 82.69 148 PRO A CA 1
ATOM 1145 C C . PRO A 1 148 ? 13.475 1.069 -14.476 1.00 82.69 148 PRO A C 1
ATOM 1147 O O . PRO A 1 148 ? 14.452 1.721 -14.851 1.00 82.69 148 PRO A O 1
ATOM 1150 N N . GLN A 1 149 ? 13.518 -0.257 -14.329 1.00 76.44 149 GLN A N 1
ATOM 1151 C CA . GLN A 1 149 ? 14.706 -1.093 -14.558 1.00 76.44 149 GLN A CA 1
ATOM 1152 C C . GLN A 1 149 ? 15.047 -1.223 -16.058 1.00 76.44 149 GLN A C 1
ATOM 1154 O O . GLN A 1 149 ? 15.041 -2.310 -16.628 1.00 76.44 149 GLN A O 1
ATOM 1159 N N . ARG A 1 150 ? 15.353 -0.117 -16.743 1.00 81.56 150 ARG A N 1
ATOM 1160 C CA . ARG A 1 150 ? 15.554 -0.114 -18.207 1.00 81.56 150 ARG A CA 1
ATOM 1161 C C . ARG A 1 150 ? 16.745 -0.939 -18.678 1.00 81.56 150 ARG A C 1
ATOM 1163 O O . ARG A 1 150 ? 16.740 -1.441 -19.799 1.00 81.56 150 ARG A O 1
ATOM 1170 N N . GLU A 1 151 ? 17.735 -1.102 -17.812 1.00 83.62 151 GLU A N 1
ATOM 1171 C CA . GLU A 1 151 ? 18.937 -1.890 -18.081 1.00 83.62 151 GLU A CA 1
ATOM 1172 C C . GLU A 1 151 ? 18.729 -3.393 -17.819 1.00 83.62 151 GLU A C 1
ATOM 1174 O O . GLU A 1 151 ? 19.510 -4.220 -18.292 1.00 83.62 151 GLU A O 1
ATOM 1179 N N . HIS A 1 152 ? 17.644 -3.774 -17.130 1.00 85.69 152 HIS A N 1
ATOM 1180 C CA . HIS A 1 152 ? 17.376 -5.150 -16.717 1.00 85.69 152 HIS A CA 1
ATOM 1181 C C . HIS A 1 152 ? 15.959 -5.600 -17.093 1.00 85.69 152 HIS A C 1
ATOM 1183 O O . HIS A 1 152 ? 14.956 -5.053 -16.652 1.00 85.69 152 HIS A O 1
ATOM 1189 N N . VAL A 1 153 ? 15.851 -6.687 -17.860 1.00 88.56 153 VAL A N 1
ATOM 1190 C CA . VAL A 1 153 ? 14.541 -7.270 -18.189 1.00 88.56 153 VAL A CA 1
ATOM 1191 C C . VAL A 1 153 ? 14.064 -8.154 -17.037 1.00 88.56 153 VAL A C 1
ATOM 1193 O O . VAL A 1 153 ? 14.490 -9.308 -16.905 1.00 88.56 153 VAL A O 1
ATOM 1196 N N . ILE A 1 154 ? 13.140 -7.646 -16.224 1.00 88.75 154 ILE A N 1
ATOM 1197 C CA . ILE A 1 154 ? 12.519 -8.429 -15.153 1.00 88.75 154 ILE A CA 1
ATOM 1198 C C . ILE A 1 154 ? 11.670 -9.535 -15.771 1.00 88.75 154 ILE A C 1
ATOM 1200 O O . ILE A 1 154 ? 10.860 -9.279 -16.656 1.00 88.75 154 ILE A O 1
ATOM 1204 N N . GLY A 1 155 ? 11.862 -10.777 -15.320 1.00 89.62 155 GLY A N 1
ATOM 1205 C CA . GLY A 1 155 ? 11.141 -11.938 -15.844 1.00 89.62 155 GLY A CA 1
ATOM 1206 C C . GLY A 1 155 ? 11.618 -12.424 -17.215 1.00 89.62 155 GLY A C 1
ATOM 1207 O O . GLY A 1 155 ? 10.886 -13.172 -17.848 1.00 89.62 155 GLY A O 1
ATOM 1208 N N . ARG A 1 156 ? 12.827 -12.058 -17.676 1.00 90.06 156 ARG A N 1
ATOM 1209 C CA . ARG A 1 156 ? 13.386 -12.410 -19.005 1.00 90.06 156 ARG A CA 1
ATOM 1210 C C . ARG A 1 156 ? 13.202 -13.871 -19.437 1.00 90.06 156 ARG A C 1
ATOM 1212 O O . ARG A 1 156 ? 13.016 -14.135 -20.618 1.00 90.06 156 ARG A O 1
ATOM 1219 N N . THR A 1 157 ? 13.289 -14.812 -18.501 1.00 92.88 157 THR A N 1
ATOM 1220 C CA . THR A 1 157 ? 13.182 -16.262 -18.751 1.00 92.88 157 THR A CA 1
ATOM 1221 C C . THR A 1 157 ? 11.800 -16.837 -18.425 1.00 92.88 157 THR A C 1
ATOM 1223 O O . THR A 1 157 ? 11.593 -18.045 -18.517 1.00 92.88 157 THR A O 1
ATOM 1226 N N . SER A 1 158 ? 10.848 -15.995 -18.023 1.00 90.56 158 SER A N 1
ATOM 1227 C CA . SER A 1 158 ? 9.490 -16.389 -17.650 1.00 90.56 158 SER A CA 1
ATOM 1228 C C . SER A 1 158 ? 8.520 -16.248 -18.820 1.00 90.56 158 SER A C 1
ATOM 1230 O O . SER A 1 158 ? 8.665 -15.377 -19.675 1.00 90.56 158 SER A O 1
ATOM 1232 N N . ARG A 1 159 ? 7.467 -17.074 -18.821 1.00 93.88 159 ARG A N 1
ATOM 1233 C CA . ARG A 1 159 ? 6.287 -16.830 -19.666 1.00 93.88 159 ARG A CA 1
ATOM 1234 C C . ARG A 1 159 ? 5.655 -15.472 -19.323 1.00 93.88 159 ARG A C 1
ATOM 1236 O O . ARG A 1 159 ? 5.762 -15.068 -18.162 1.00 93.88 159 ARG A O 1
ATOM 1243 N N . PRO A 1 160 ? 4.941 -14.823 -20.262 1.00 92.75 160 PRO A N 1
ATOM 1244 C CA . PRO A 1 160 ? 4.231 -13.589 -19.974 1.00 92.75 160 PRO A CA 1
ATOM 1245 C C . PRO A 1 160 ? 3.309 -13.715 -18.759 1.00 92.75 160 PRO A C 1
ATOM 1247 O O . PRO A 1 160 ? 2.497 -14.642 -18.685 1.00 92.75 160 PRO A O 1
ATOM 1250 N N . ARG A 1 161 ? 3.453 -12.810 -17.789 1.00 91.75 161 ARG A N 1
ATOM 1251 C CA . ARG A 1 161 ? 2.626 -12.774 -16.574 1.00 91.75 161 ARG A CA 1
ATOM 1252 C C . ARG A 1 161 ? 2.314 -11.341 -16.188 1.00 91.75 161 ARG A C 1
ATOM 1254 O O . ARG A 1 161 ? 3.154 -10.461 -16.325 1.00 91.75 161 ARG A O 1
ATOM 1261 N N . LEU A 1 162 ? 1.119 -11.139 -15.651 1.00 90.81 162 LEU A N 1
ATOM 1262 C CA . LEU A 1 162 ? 0.760 -9.893 -14.996 1.00 90.81 162 LEU A CA 1
ATOM 1263 C C . LEU A 1 162 ? 1.469 -9.798 -13.644 1.00 90.81 162 LEU A C 1
ATOM 1265 O O . LEU A 1 162 ? 1.332 -10.690 -12.807 1.00 90.81 162 LEU A O 1
ATOM 1269 N N . ALA A 1 163 ? 2.189 -8.702 -13.451 1.00 91.62 163 ALA A N 1
ATOM 1270 C CA . ALA A 1 163 ? 2.704 -8.240 -12.179 1.00 91.62 163 ALA A CA 1
ATOM 1271 C C . ALA A 1 163 ? 1.861 -7.048 -11.715 1.00 91.62 163 ALA A C 1
ATOM 1273 O O . ALA A 1 163 ? 1.590 -6.125 -12.487 1.00 91.62 163 ALA A O 1
ATOM 1274 N N . LEU A 1 164 ? 1.442 -7.092 -10.455 1.00 92.38 164 LEU A N 1
ATOM 1275 C CA . LEU A 1 164 ? 0.881 -5.953 -9.743 1.00 92.38 164 LEU A CA 1
ATOM 1276 C C . LEU A 1 164 ? 1.954 -5.451 -8.794 1.00 92.38 164 LEU A C 1
ATOM 1278 O O . LEU A 1 164 ? 2.605 -6.281 -8.167 1.00 92.38 164 LEU A O 1
ATOM 1282 N N . TYR A 1 165 ? 2.134 -4.139 -8.711 1.00 91.38 165 TYR A N 1
ATOM 1283 C CA . TYR A 1 165 ? 3.095 -3.558 -7.782 1.00 91.38 165 TYR A CA 1
ATOM 1284 C C . TYR A 1 165 ? 2.638 -2.191 -7.282 1.00 91.38 165 TYR A C 1
ATOM 1286 O O . TYR A 1 165 ? 1.861 -1.486 -7.939 1.00 91.38 165 TYR A O 1
ATOM 1294 N N . HIS A 1 166 ? 3.122 -1.821 -6.108 1.00 90.62 166 HIS A N 1
ATOM 1295 C CA . HIS A 1 166 ? 2.972 -0.504 -5.515 1.00 90.62 166 HIS A CA 1
ATOM 1296 C C . HIS A 1 166 ? 4.272 -0.138 -4.806 1.00 90.62 166 HIS A C 1
ATOM 1298 O O . HIS A 1 166 ? 4.849 -0.957 -4.100 1.00 90.62 166 HIS A O 1
ATOM 1304 N N . ASN A 1 167 ? 4.697 1.110 -4.968 1.00 86.75 167 ASN A N 1
ATOM 1305 C CA . ASN A 1 167 ? 5.854 1.636 -4.262 1.00 86.75 167 ASN A CA 1
ATOM 1306 C C . ASN A 1 167 ? 5.377 2.755 -3.346 1.00 86.75 167 ASN A C 1
ATOM 1308 O O . ASN A 1 167 ? 4.608 3.621 -3.773 1.00 86.75 167 ASN A O 1
ATOM 1312 N N . GLY A 1 168 ? 5.842 2.723 -2.108 1.00 82.56 168 GLY A N 1
ATOM 1313 C CA . GLY A 1 168 ? 5.744 3.818 -1.166 1.00 82.56 168 GLY A CA 1
ATOM 1314 C C . GLY A 1 168 ? 7.146 4.305 -0.858 1.00 82.56 168 GLY A C 1
ATOM 1315 O O . GLY A 1 168 ? 7.995 3.518 -0.458 1.00 82.56 168 GLY A O 1
ATOM 1316 N N . ASP A 1 169 ? 7.371 5.598 -1.022 1.00 75.12 169 ASP A N 1
ATOM 1317 C CA . ASP A 1 169 ? 8.492 6.269 -0.384 1.00 75.12 169 ASP A CA 1
ATOM 1318 C C . ASP A 1 169 ? 7.930 7.401 0.465 1.00 75.12 169 ASP A C 1
ATOM 1320 O O . ASP A 1 169 ? 6.982 8.094 0.070 1.00 75.12 169 ASP A O 1
ATOM 1324 N N . PHE A 1 170 ? 8.488 7.554 1.654 1.00 69.31 170 PHE A N 1
ATOM 1325 C CA . PHE A 1 170 ? 8.193 8.674 2.516 1.00 69.31 170 PHE A CA 1
ATOM 1326 C C . PHE A 1 170 ? 9.450 9.519 2.623 1.00 69.31 170 PHE A C 1
ATOM 1328 O O . PHE A 1 170 ? 10.515 8.997 2.932 1.00 69.31 170 PHE A O 1
ATOM 1335 N N . VAL A 1 171 ? 9.298 10.837 2.451 1.00 54.81 171 VAL A N 1
ATOM 1336 C CA . VAL A 1 171 ? 10.385 11.844 2.448 1.00 54.81 171 VAL A CA 1
ATOM 1337 C C . VAL A 1 171 ? 11.286 11.757 3.690 1.00 54.81 171 VAL A C 1
ATOM 1339 O O . VAL A 1 171 ? 12.394 12.284 3.707 1.00 54.81 171 VAL A O 1
ATOM 1342 N N . GLU A 1 172 ? 10.817 11.068 4.726 1.00 57.34 172 GLU A N 1
ATOM 1343 C CA . GLU A 1 172 ? 11.556 10.810 5.950 1.00 57.34 172 GLU A CA 1
ATOM 1344 C C . GLU A 1 172 ? 12.553 9.642 5.843 1.00 57.34 172 GLU A C 1
ATOM 1346 O O . GLU A 1 172 ? 13.278 9.408 6.790 1.00 57.34 172 GLU A O 1
ATOM 1351 N N . GLY A 1 173 ? 12.665 8.929 4.718 1.00 54.62 173 GLY A N 1
ATOM 1352 C CA . GLY A 1 173 ? 13.630 7.834 4.539 1.00 54.62 173 GLY A CA 1
ATOM 1353 C C . GLY A 1 173 ? 13.072 6.446 4.864 1.00 54.62 173 GLY A C 1
ATOM 1354 O O . GLY A 1 173 ? 13.803 5.583 5.352 1.00 54.62 173 GLY A O 1
ATOM 1355 N N . PHE A 1 174 ? 11.776 6.235 4.618 1.00 58.03 174 PHE A N 1
ATOM 1356 C CA . PHE A 1 174 ? 11.157 4.909 4.631 1.00 58.03 174 PHE A CA 1
ATOM 1357 C C . PHE A 1 174 ? 10.734 4.518 3.223 1.00 58.03 174 PHE A C 1
ATOM 1359 O O . PHE A 1 174 ? 9.902 5.195 2.625 1.00 58.03 174 PHE A O 1
ATOM 1366 N N . GLU A 1 175 ? 11.225 3.373 2.762 1.00 52.69 175 GLU A N 1
ATOM 1367 C CA . GLU A 1 175 ? 10.864 2.797 1.472 1.00 52.69 175 GLU A CA 1
ATOM 1368 C C . GLU A 1 175 ? 10.098 1.484 1.681 1.00 52.69 175 GLU A C 1
ATOM 1370 O O . GLU A 1 175 ? 10.451 0.650 2.521 1.00 52.69 175 GLU A O 1
ATOM 1375 N N . ALA A 1 176 ? 9.022 1.311 0.921 1.00 55.66 176 ALA A N 1
ATOM 1376 C CA . ALA A 1 176 ? 8.232 0.095 0.858 1.00 55.66 176 ALA A CA 1
ATOM 1377 C C . ALA A 1 176 ? 7.988 -0.271 -0.609 1.00 55.66 176 ALA A C 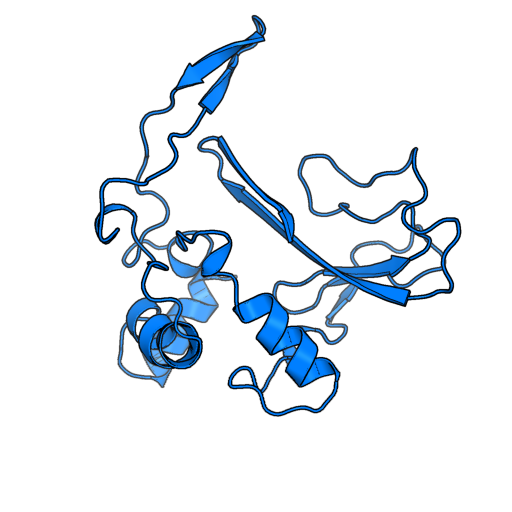1
ATOM 1379 O O . ALA A 1 176 ? 7.354 0.477 -1.351 1.00 55.66 176 ALA A O 1
ATOM 1380 N N . GLU A 1 177 ? 8.441 -1.455 -1.009 1.00 50.00 177 GLU A N 1
ATOM 1381 C CA . GLU A 1 177 ? 8.178 -2.031 -2.328 1.00 50.00 177 GLU A CA 1
ATOM 1382 C C . GLU A 1 177 ? 7.352 -3.313 -2.154 1.00 50.00 177 GLU A C 1
ATOM 1384 O O . GLU A 1 177 ? 7.657 -4.145 -1.292 1.00 50.00 177 GLU A O 1
ATOM 1389 N N . GLY A 1 178 ? 6.283 -3.469 -2.939 1.00 46.16 178 GLY A N 1
ATOM 1390 C CA . GLY A 1 178 ? 5.385 -4.626 -2.871 1.00 46.16 178 GLY A CA 1
ATOM 1391 C C . GLY A 1 178 ? 4.663 -4.923 -4.170 1.00 46.16 178 GLY A C 1
ATOM 1392 O O . GLY A 1 178 ? 4.545 -4.010 -5.020 1.00 46.16 178 GLY A O 1
#

pLDDT: mean 88.38, std 9.6, range [46.16, 97.56]

Foldseek 3Di:
DQLVVQVVCCVVVVHGSQVVCCVLPQVVLVQVQKHLFPVPGPDPPDDWAWDQDPVRDIDTDDDDPCAGRPHSCSSVDRIDGDPVSVSVVVLLVCVVVVHDHSPPCSCQQPDADAAPDPPDPWGFGHGNQKTKTWPQDQQPCCVPPVHGNVVDRVCPVHDTDIDIWHWDDDPRHDTDID

Sequence (178 aa):
MHAVAGSVIEKQSGQPWYEFLKERILEPLGMHRTVTNRTKLPDGNAAEPYVVLDDYSLHRQKPVDTAADHTLMGSAGSVWSNVTDMKWAKAMLDRIHHEFSVLKEIPTITSHKTNITTSSIGENMYGLGFARAIIPSTELGILSLNGPQREHVIGRTSRPRLALYHNGDFVEGFEAEG

Organism: NCBI:txid1042133

InterPro domains:
  IPR001466 Beta-lactamase-related [PF00144] (4-135)
  IPR012338 Beta-lactamase/transpeptidase-like [G3DSA:3.40.710.10] (1-168)
  IPR012338 Beta-lactamase/transpeptidase-like [SSF56601] (3-136)
  IPR050491 Beta-lactamase AmpC-like [PTHR46825] (3-133)